Protein AF-A0A438HHY3-F1 (afdb_monomer)

Secondary structure (DSSP, 8-state):
--PPP----PPP-------------------------------S-------EEEEE-SS-EEEEE---EEETTEEEES----EEEEETTEEEE--S-HHHHHHHHHHHHHHHHH-

Radius of gyration: 28.95 Å; Cα contacts (8 Å, |Δi|>4): 110; chains: 1; bounding box: 66×29×70 Å

InterPro domains:
  IPR001353 Proteasome, subunit alpha/beta [PF00227] (47-110)
  IPR023333 Proteasome B-type subunit [PTHR32194] (32-115)
  IPR029055 Nucleophile aminohydrolases, N-terminal [G3DSA:3.60.20.10] (42-115)
  IPR029055 Nucleophile aminohydrolases, N-terminal [SSF56235] (40-114)

Foldseek 3Di:
DDDDDDDDDDDDDPDPDDDDDDDDDDDPPVPPPPPPPPPPPDDPFWFQDWDKDWDDDPPAIDIDTFQWGATDPGTPDRHHAQWADLDPRDIDGDGTGVVVSVVVSVVSNVVVVVD

Solvent-accessible surface area (backbone atoms only — not comparable to full-atom values): 7925 Å² total; per-residue (Å²): 137,84,87,79,88,79,82,90,77,88,81,78,84,85,74,83,85,80,90,78,84,82,87,90,80,95,70,88,72,78,75,76,79,73,76,74,74,79,71,80,85,80,65,98,74,57,62,25,44,72,60,62,52,75,48,80,56,98,90,50,73,52,73,51,57,58,29,55,34,34,50,88,96,41,76,77,42,72,82,43,80,40,66,42,82,70,52,99,90,40,71,47,70,61,58,39,36,63,69,59,52,53,52,49,51,54,51,51,46,57,51,59,74,77,105

Mean predicted aligned error: 15.1 Å

Nearest PDB structures (foldseek):
  7qve-assembly1_f  TM=9.690E-01  e=7.739E-08  Spinacia oleracea
  8fz6-assembly1_a  TM=9.752E-01  e=6.250E-05  Bos taurus
  3une-assembly1_Z  TM=9.740E-01  e=1.017E-04  Mus musculus
  8g6f-assembly1_a  TM=9.709E-01  e=1.759E-04  Plasmodium falciparum Dd2
  8rvo-assembly1_I  TM=8.085E-01  e=3.724E-02  Saccharomyces cerevisiae

Structure (mmCIF, N/CA/C/O backbone):
data_AF-A0A438HHY3-F1
#
_entry.id   AF-A0A438HHY3-F1
#
loop_
_atom_site.group_PDB
_atom_site.id
_atom_site.type_symbol
_atom_site.label_atom_id
_atom_site.label_alt_id
_atom_site.label_comp_id
_atom_site.label_asym_id
_atom_site.label_entity_id
_atom_site.label_seq_id
_atom_site.pdbx_PDB_ins_code
_atom_site.Cartn_x
_atom_site.Cartn_y
_atom_site.Cartn_z
_atom_site.occupancy
_atom_site.B_iso_or_equiv
_atom_site.auth_seq_id
_atom_site.auth_comp_id
_atom_site.auth_asym_id
_atom_site.auth_atom_id
_atom_site.pdbx_PDB_model_num
ATOM 1 N N . MET A 1 1 ? 45.846 12.643 8.416 1.00 38.16 1 MET A N 1
ATOM 2 C CA . MET A 1 1 ? 46.674 11.861 7.464 1.00 38.16 1 MET A CA 1
ATOM 3 C C . MET A 1 1 ? 45.766 11.403 6.325 1.00 38.16 1 MET A C 1
ATOM 5 O O . MET A 1 1 ? 44.858 10.633 6.571 1.00 38.16 1 MET A O 1
ATOM 9 N N . LYS A 1 2 ? 45.725 12.174 5.231 1.00 36.25 2 LYS A N 1
ATOM 10 C CA . LYS A 1 2 ? 46.270 11.858 3.890 1.00 36.25 2 LYS A CA 1
ATOM 11 C C . LYS A 1 2 ? 45.585 10.674 3.182 1.00 36.25 2 LYS A C 1
ATOM 13 O O . LYS A 1 2 ? 46.037 9.545 3.305 1.00 36.25 2 LYS A O 1
ATOM 18 N N . ALA A 1 3 ? 44.599 10.983 2.335 1.00 38.81 3 ALA A N 1
ATOM 19 C CA . ALA A 1 3 ? 44.321 10.201 1.131 1.00 38.81 3 ALA A CA 1
ATOM 20 C C . ALA A 1 3 ? 45.219 10.737 -0.001 1.00 38.81 3 ALA A C 1
ATOM 22 O O . ALA A 1 3 ? 45.198 11.931 -0.305 1.00 38.81 3 ALA A O 1
ATOM 23 N N . LYS A 1 4 ? 46.069 9.872 -0.565 1.00 40.53 4 LYS A N 1
ATOM 24 C CA . LYS A 1 4 ? 46.917 10.153 -1.733 1.00 40.53 4 LYS A CA 1
ATOM 25 C C . LYS A 1 4 ? 46.137 9.800 -3.003 1.00 40.53 4 LYS A C 1
ATOM 27 O O . LYS A 1 4 ? 45.702 8.664 -3.152 1.00 40.53 4 LYS A O 1
ATOM 32 N N . ALA A 1 5 ? 46.025 10.755 -3.922 1.00 47.12 5 ALA A N 1
ATOM 33 C CA . ALA A 1 5 ? 45.694 10.499 -5.319 1.00 47.12 5 ALA A CA 1
ATOM 34 C C . ALA A 1 5 ? 46.850 9.737 -5.996 1.00 47.12 5 ALA A C 1
ATOM 36 O O . ALA A 1 5 ? 48.016 10.057 -5.751 1.00 47.12 5 ALA A O 1
ATOM 37 N N . SER A 1 6 ? 46.542 8.752 -6.848 1.00 38.81 6 SER A N 1
ATOM 38 C CA . SER A 1 6 ? 47.543 8.019 -7.632 1.00 38.81 6 SER A CA 1
ATOM 39 C C . SER A 1 6 ? 47.156 7.928 -9.108 1.00 38.81 6 SER A C 1
ATOM 41 O O . SER A 1 6 ? 46.255 7.189 -9.485 1.00 38.81 6 SER A O 1
ATOM 43 N N . ALA A 1 7 ? 47.876 8.741 -9.880 1.00 43.78 7 ALA A N 1
ATOM 44 C CA . ALA A 1 7 ? 48.479 8.532 -11.197 1.00 43.78 7 ALA A CA 1
ATOM 45 C C . ALA A 1 7 ? 47.772 7.704 -12.293 1.00 43.78 7 ALA A C 1
ATOM 47 O O . ALA A 1 7 ? 47.456 6.526 -12.160 1.00 43.78 7 ALA A O 1
ATOM 48 N N . ALA A 1 8 ? 47.708 8.356 -13.457 1.00 44.31 8 ALA A N 1
ATOM 49 C CA . ALA A 1 8 ? 47.396 7.838 -14.777 1.00 44.31 8 ALA A CA 1
ATOM 50 C C . ALA A 1 8 ? 48.278 6.647 -15.203 1.00 44.31 8 ALA A C 1
ATOM 52 O O . ALA A 1 8 ? 49.505 6.735 -15.209 1.00 44.31 8 ALA A O 1
ATOM 53 N N . GLY A 1 9 ? 47.634 5.571 -15.662 1.00 34.53 9 GLY A N 1
ATOM 54 C CA . GLY A 1 9 ? 48.262 4.468 -16.390 1.00 34.53 9 GLY A CA 1
ATOM 55 C C . GLY A 1 9 ? 47.842 4.488 -17.860 1.00 34.53 9 GLY A C 1
ATOM 56 O O . GLY A 1 9 ? 46.676 4.260 -18.179 1.00 34.53 9 GLY A O 1
ATOM 57 N N . LYS A 1 10 ? 48.794 4.769 -18.758 1.00 38.12 10 LYS A N 1
ATOM 58 C CA . LYS A 1 10 ? 48.637 4.676 -20.218 1.00 38.12 10 LYS A CA 1
ATOM 59 C C . LYS A 1 10 ? 48.324 3.227 -20.609 1.00 38.12 10 LYS A C 1
ATOM 61 O O . LYS A 1 10 ? 49.146 2.347 -20.368 1.00 38.12 10 LYS A O 1
ATOM 66 N N . ARG A 1 11 ? 47.176 2.974 -21.247 1.00 35.00 11 ARG A N 1
ATOM 67 C CA . ARG A 1 11 ? 46.921 1.695 -21.925 1.00 35.00 11 ARG A CA 1
ATOM 68 C C . ARG A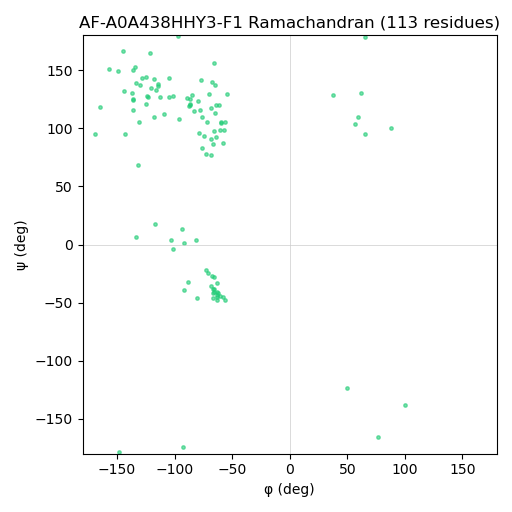 1 11 ? 47.463 1.763 -23.354 1.00 35.00 11 ARG A C 1
ATOM 70 O O . ARG A 1 11 ? 47.093 2.635 -24.133 1.00 35.00 11 ARG A O 1
ATOM 77 N N . VAL A 1 12 ? 48.398 0.860 -23.624 1.00 47.25 12 VAL A N 1
ATOM 78 C CA . VAL A 1 12 ? 49.134 0.647 -24.875 1.00 47.25 12 VAL A CA 1
ATOM 79 C C . VAL A 1 12 ? 48.172 0.201 -25.989 1.00 47.25 12 VAL A C 1
ATOM 81 O O . VAL A 1 12 ? 47.326 -0.653 -25.724 1.00 47.25 12 VAL A O 1
ATOM 84 N N . PRO A 1 13 ? 48.282 0.718 -27.227 1.00 40.00 13 PRO A N 1
ATOM 85 C CA . PRO A 1 13 ? 47.500 0.211 -28.347 1.00 40.00 13 PRO A CA 1
ATOM 86 C C . PRO A 1 13 ? 48.088 -1.120 -28.835 1.00 40.00 13 PRO A C 1
ATOM 88 O O . PRO A 1 13 ? 49.162 -1.159 -29.433 1.00 40.00 13 PRO A O 1
ATOM 91 N N . THR A 1 14 ? 47.382 -2.228 -28.610 1.00 38.16 14 THR A N 1
ATOM 92 C CA . THR A 1 14 ? 47.658 -3.502 -29.288 1.00 38.16 14 THR A CA 1
ATOM 93 C C . THR A 1 14 ? 47.115 -3.423 -30.712 1.00 38.16 14 THR A C 1
ATOM 95 O O . THR A 1 14 ? 45.989 -3.832 -30.993 1.00 38.16 14 THR A O 1
ATOM 98 N N . GLY A 1 15 ? 47.901 -2.826 -31.608 1.00 34.34 15 GLY A N 1
ATOM 99 C CA . GLY A 1 15 ? 47.648 -2.871 -33.042 1.00 34.34 15 GLY A CA 1
ATOM 100 C C . GLY A 1 15 ? 47.869 -4.287 -33.566 1.00 34.34 15 GLY A C 1
ATOM 101 O O . GLY A 1 15 ? 48.983 -4.805 -33.504 1.00 34.34 15 GLY A O 1
ATOM 102 N N . LEU A 1 16 ? 46.816 -4.909 -34.096 1.00 38.88 16 LEU A N 1
ATOM 103 C CA . LEU A 1 16 ? 46.937 -6.121 -34.896 1.00 38.88 16 LEU A CA 1
ATOM 104 C C . LEU A 1 16 ? 47.386 -5.702 -36.305 1.00 38.88 16 LEU A C 1
ATOM 106 O O . LEU A 1 16 ? 46.587 -5.274 -37.134 1.00 38.88 16 LEU A O 1
ATOM 110 N N . GLN A 1 17 ? 48.695 -5.765 -36.550 1.00 36.00 17 GLN A N 1
ATOM 111 C CA . GLN A 1 17 ? 49.284 -5.659 -37.884 1.00 36.00 17 GLN A CA 1
ATOM 112 C C . GLN A 1 17 ? 48.830 -6.856 -38.728 1.00 36.00 17 GLN A C 1
ATOM 114 O O . GLN A 1 17 ? 49.252 -7.981 -38.474 1.00 36.00 17 GLN A O 1
ATOM 119 N N . THR A 1 18 ? 48.026 -6.619 -39.763 1.00 35.41 18 THR A N 1
ATOM 120 C CA . THR A 1 18 ? 47.930 -7.534 -40.907 1.00 35.41 18 THR A CA 1
ATOM 121 C C . THR A 1 18 ? 48.378 -6.784 -42.156 1.00 35.41 18 THR A C 1
ATOM 123 O O . THR A 1 18 ? 47.754 -5.827 -42.606 1.00 35.41 18 THR A O 1
ATOM 126 N N . LYS A 1 19 ? 49.547 -7.180 -42.664 1.00 39.72 19 LYS A N 1
ATOM 127 C CA . LYS A 1 19 ? 50.097 -6.742 -43.947 1.00 39.72 19 LYS A CA 1
ATOM 128 C C . LYS A 1 19 ? 49.507 -7.621 -45.050 1.00 39.72 19 LYS A C 1
ATOM 130 O O . LYS A 1 19 ? 49.628 -8.836 -44.956 1.00 39.72 19 LYS A O 1
ATOM 135 N N . SER A 1 20 ? 48.952 -7.018 -46.097 1.00 35.12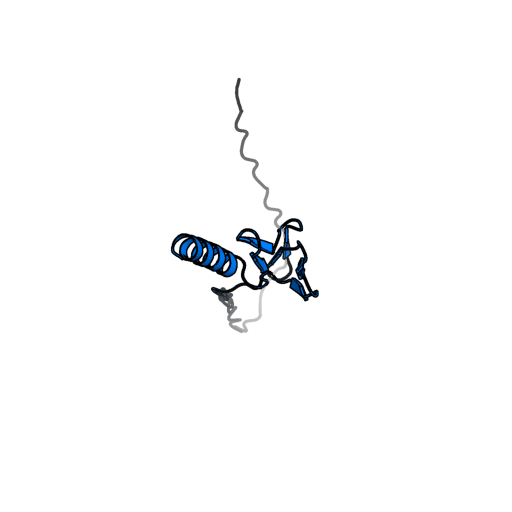 20 SER A N 1
ATOM 136 C CA . SER A 1 20 ? 48.924 -7.562 -47.468 1.00 35.12 20 SER A CA 1
ATOM 137 C C . SER A 1 20 ? 48.441 -6.442 -48.398 1.00 35.12 20 SER A C 1
ATOM 139 O O . SER A 1 20 ? 47.310 -5.987 -48.286 1.00 35.12 20 SER A O 1
ATOM 141 N N . SER A 1 21 ? 49.364 -5.710 -49.020 1.00 37.78 21 SER A N 1
ATOM 142 C CA . SER A 1 21 ? 49.763 -5.864 -50.429 1.00 37.78 21 SER A CA 1
ATOM 143 C C . SER A 1 21 ? 48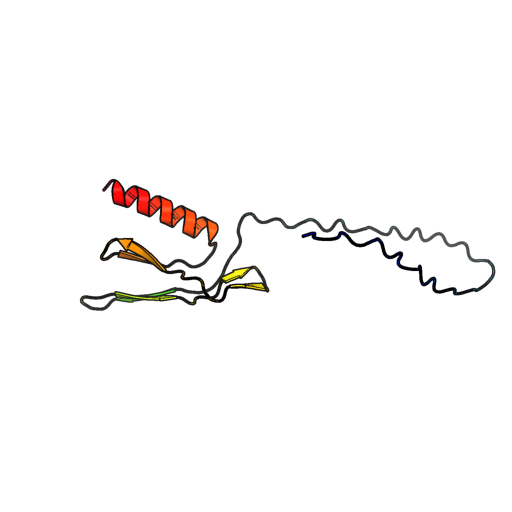.639 -5.677 -51.459 1.00 37.78 21 SER A C 1
ATOM 145 O O . SER A 1 21 ? 47.780 -6.527 -51.641 1.00 37.78 21 SER A O 1
ATOM 147 N N . SER A 1 22 ? 48.769 -4.552 -52.172 1.00 37.19 22 SER A N 1
ATOM 148 C CA . SER A 1 22 ? 48.545 -4.357 -53.613 1.00 37.19 22 SER A CA 1
ATOM 149 C C . SER A 1 22 ? 47.185 -4.710 -54.235 1.00 37.19 22 SER A C 1
ATOM 151 O O . SER A 1 22 ? 46.934 -5.845 -54.609 1.00 37.19 22 SER A O 1
ATOM 153 N N . ALA A 1 23 ? 46.435 -3.635 -54.497 1.00 40.84 23 ALA A N 1
ATOM 154 C CA . ALA A 1 23 ? 45.847 -3.250 -55.786 1.00 40.84 23 ALA A CA 1
ATOM 155 C C . ALA A 1 23 ? 44.818 -4.161 -56.500 1.00 40.84 23 ALA A C 1
ATOM 157 O O . ALA A 1 23 ? 45.087 -5.294 -56.876 1.00 40.84 2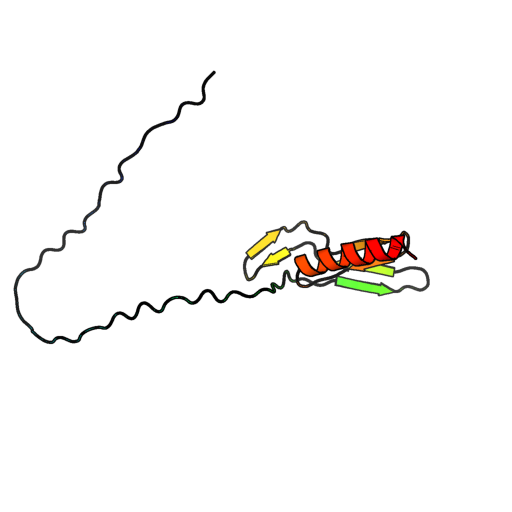3 ALA A O 1
ATOM 158 N N . LEU A 1 24 ? 43.726 -3.477 -56.879 1.00 40.56 24 LEU A N 1
ATOM 159 C CA . LEU A 1 24 ? 42.713 -3.770 -57.904 1.00 40.56 24 LEU A CA 1
ATOM 160 C C . LEU A 1 24 ? 41.515 -4.629 -57.470 1.00 40.56 24 LEU A C 1
ATOM 162 O O . LEU A 1 24 ? 41.569 -5.848 -57.472 1.00 40.56 24 LEU A O 1
ATOM 166 N N . ILE A 1 25 ? 40.389 -3.959 -57.198 1.00 36.97 25 ILE A N 1
ATOM 167 C CA . ILE A 1 25 ? 39.183 -3.973 -58.047 1.00 36.97 25 ILE A CA 1
ATOM 168 C C . ILE A 1 25 ? 38.298 -2.801 -57.598 1.00 36.97 25 ILE A C 1
ATOM 170 O O . ILE A 1 25 ? 37.867 -2.709 -56.451 1.00 36.97 25 ILE A O 1
ATOM 174 N N . SER A 1 26 ? 38.066 -1.874 -58.527 1.00 43.75 26 SER A N 1
ATOM 175 C CA . SER A 1 26 ? 37.033 -0.852 -58.418 1.00 43.75 26 SER A CA 1
ATOM 176 C C . SER A 1 26 ? 35.674 -1.528 -58.590 1.00 43.75 26 SER A C 1
ATOM 178 O O . SER A 1 26 ? 35.300 -1.906 -59.697 1.00 43.75 26 SER A O 1
ATOM 180 N N . LEU A 1 27 ? 34.942 -1.688 -57.493 1.00 37.97 27 LEU A N 1
ATOM 181 C CA . LEU A 1 27 ? 33.489 -1.762 -57.514 1.00 37.97 27 LEU A CA 1
ATOM 182 C C . LEU A 1 27 ? 33.010 -1.032 -56.264 1.00 37.97 27 LEU A C 1
ATOM 184 O O . LEU A 1 27 ? 33.011 -1.578 -55.162 1.00 37.97 27 LEU A O 1
ATOM 188 N N . ALA A 1 28 ? 32.680 0.247 -56.428 1.00 47.22 28 ALA A N 1
ATOM 189 C CA . ALA A 1 28 ? 32.078 1.057 -55.384 1.00 47.22 28 ALA A CA 1
ATOM 190 C C . ALA A 1 28 ? 30.657 0.545 -55.105 1.00 47.22 28 ALA A C 1
ATOM 192 O O . ALA A 1 28 ? 29.668 1.136 -55.525 1.00 47.22 28 ALA A O 1
ATOM 193 N N . VAL A 1 29 ? 30.542 -0.563 -54.373 1.00 42.38 29 VAL A N 1
ATOM 194 C CA . VAL A 1 29 ? 29.368 -0.772 -53.536 1.00 42.38 29 VAL A CA 1
ATOM 195 C 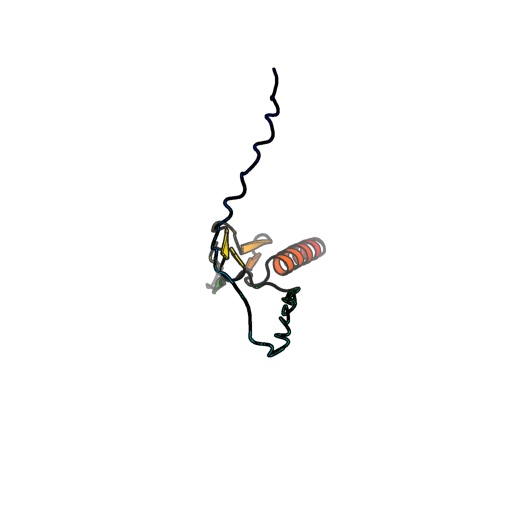C . VAL A 1 29 ? 29.581 0.171 -52.366 1.00 42.38 29 VAL A C 1
ATOM 197 O O . VAL A 1 29 ? 30.309 -0.139 -51.425 1.00 42.38 29 VAL A O 1
ATOM 200 N N . SER A 1 30 ? 29.021 1.376 -52.470 1.00 48.81 30 SER A N 1
ATOM 201 C CA . SER A 1 30 ? 28.839 2.261 -51.327 1.00 48.81 30 SER A CA 1
ATOM 202 C C . SER A 1 30 ? 27.995 1.502 -50.312 1.00 48.81 30 SER A C 1
ATOM 204 O O . SER A 1 30 ? 26.769 1.557 -50.335 1.00 48.81 30 SER A O 1
ATOM 206 N N . PHE A 1 31 ? 28.658 0.732 -49.451 1.00 43.22 31 PHE A N 1
ATOM 207 C CA . PHE A 1 31 ? 28.030 0.108 -48.308 1.00 43.22 31 PHE A CA 1
ATOM 208 C C . PHE A 1 31 ? 27.676 1.261 -47.377 1.00 43.22 31 PHE A C 1
ATOM 210 O O . PHE A 1 31 ? 28.498 1.751 -46.603 1.00 43.22 31 PHE A O 1
ATOM 217 N N . HIS A 1 32 ? 26.466 1.786 -47.558 1.00 49.75 32 HIS A N 1
ATOM 218 C CA . HIS A 1 32 ? 25.870 2.744 -46.657 1.00 49.75 32 HIS A CA 1
ATOM 219 C C . HIS A 1 32 ? 25.702 2.011 -45.330 1.00 49.75 32 HIS A C 1
ATOM 221 O O . HIS A 1 32 ? 24.734 1.286 -45.116 1.00 49.75 32 HIS A O 1
ATOM 227 N N . PHE A 1 33 ? 26.707 2.127 -44.464 1.00 51.38 33 PHE A N 1
ATOM 228 C CA . PHE A 1 33 ? 26.598 1.701 -43.084 1.00 51.38 33 PHE A CA 1
ATOM 229 C C . PHE A 1 33 ? 25.586 2.631 -42.417 1.00 51.38 33 PHE A C 1
ATOM 231 O O . PHE A 1 33 ? 25.932 3.678 -41.868 1.00 51.38 33 PHE A O 1
ATOM 238 N N . THR A 1 34 ? 24.306 2.279 -42.518 1.00 55.28 34 THR A N 1
ATOM 239 C CA . THR A 1 34 ? 23.265 2.874 -41.694 1.00 55.28 34 THR A CA 1
ATOM 240 C C . THR A 1 34 ? 23.545 2.442 -40.265 1.00 55.28 34 THR A C 1
ATOM 242 O O . THR A 1 34 ? 23.170 1.345 -39.852 1.00 55.28 34 THR A O 1
ATOM 245 N N . MET A 1 35 ? 24.203 3.302 -39.492 1.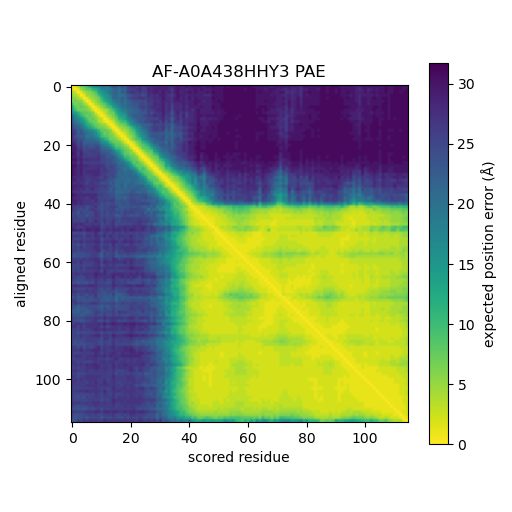00 51.12 35 MET A N 1
ATOM 246 C CA . MET A 1 35 ? 24.044 3.284 -38.043 1.00 51.12 35 MET A CA 1
ATOM 247 C C . MET A 1 35 ? 22.555 3.475 -37.773 1.00 51.12 35 MET A C 1
ATOM 249 O O . MET A 1 35 ? 22.040 4.591 -37.838 1.00 51.12 35 MET A O 1
ATOM 253 N N . THR A 1 36 ? 21.836 2.382 -37.519 1.00 57.34 36 THR A N 1
ATOM 254 C CA . THR A 1 36 ? 20.491 2.460 -36.963 1.00 57.34 36 THR A CA 1
ATOM 255 C C . THR A 1 36 ? 20.635 3.180 -35.636 1.00 57.34 36 THR A C 1
ATOM 257 O O . THR A 1 36 ? 21.163 2.618 -34.675 1.00 57.34 36 THR A O 1
ATOM 260 N N . LYS A 1 37 ? 20.233 4.453 -35.596 1.00 60.19 37 LYS A N 1
ATOM 261 C CA . LYS A 1 37 ? 20.138 5.217 -34.359 1.00 60.19 37 LYS A CA 1
ATOM 262 C C . LYS A 1 37 ? 19.213 4.411 -33.459 1.00 60.19 37 LYS A C 1
ATOM 264 O O . LYS A 1 37 ? 18.018 4.339 -33.734 1.00 60.19 37 LYS A O 1
ATOM 269 N N . GLN A 1 38 ? 19.781 3.743 -32.460 1.00 64.38 38 GLN A N 1
ATOM 270 C CA . GLN A 1 38 ? 19.024 2.969 -31.492 1.00 64.38 38 GLN A CA 1
ATOM 271 C C . GLN A 1 38 ? 18.108 3.981 -30.804 1.00 64.38 38 GLN A C 1
ATOM 273 O O . GLN A 1 38 ? 18.562 4.803 -30.007 1.00 64.38 38 GLN A O 1
ATOM 278 N N . GLN A 1 39 ? 16.848 4.051 -31.237 1.00 64.44 39 GLN A N 1
ATOM 279 C CA . GLN A 1 39 ? 15.898 4.948 -30.612 1.00 64.44 39 GLN A CA 1
ATOM 280 C C . GLN A 1 39 ? 15.739 4.443 -29.186 1.00 64.44 39 GLN A C 1
ATOM 282 O O . GLN A 1 39 ? 15.387 3.284 -28.972 1.00 64.44 39 GLN A O 1
ATOM 287 N N . ALA A 1 40 ? 16.063 5.294 -28.215 1.00 65.94 40 ALA A N 1
ATOM 288 C CA . ALA A 1 40 ? 15.722 5.021 -26.836 1.00 65.94 40 ALA A CA 1
ATOM 289 C C . ALA A 1 40 ? 14.196 4.893 -26.786 1.00 65.94 40 ALA A C 1
ATOM 291 O O . ALA A 1 40 ? 13.487 5.888 -26.933 1.00 65.94 40 ALA A O 1
ATOM 292 N N . ASN A 1 41 ? 13.701 3.663 -26.657 1.00 74.81 41 ASN A N 1
ATOM 293 C CA . ASN A 1 41 ? 12.295 3.384 -26.414 1.00 74.81 41 ASN A CA 1
ATOM 294 C C . ASN A 1 41 ? 12.001 3.776 -24.964 1.00 74.81 41 ASN A C 1
ATOM 296 O O . ASN A 1 41 ? 12.047 2.946 -24.058 1.00 74.81 41 ASN A O 1
ATOM 300 N N . TRP A 1 42 ? 11.845 5.076 -24.728 1.00 84.81 42 TRP A N 1
ATOM 301 C CA . TRP A 1 42 ? 11.554 5.601 -23.407 1.00 84.81 42 TRP A CA 1
ATOM 302 C C . TRP A 1 42 ? 10.059 5.421 -23.132 1.00 84.81 42 TRP A C 1
ATOM 304 O O . TRP A 1 42 ? 9.210 5.879 -23.891 1.00 84.81 42 TRP A O 1
ATOM 314 N N . SER A 1 43 ? 9.740 4.737 -22.038 1.00 88.19 43 SER A N 1
ATOM 315 C CA . SER A 1 43 ? 8.382 4.623 -21.508 1.00 88.19 43 SER A CA 1
ATOM 316 C C . SER A 1 43 ? 8.327 5.328 -20.158 1.00 88.19 43 SER A C 1
ATOM 318 O O . SER A 1 43 ? 9.243 5.187 -19.348 1.00 88.19 43 SER A O 1
ATOM 320 N N . LEU A 1 44 ? 7.253 6.080 -19.907 1.00 91.00 44 LEU A N 1
ATOM 321 C CA . LEU A 1 44 ? 7.003 6.702 -18.600 1.00 91.00 44 LEU A CA 1
ATOM 322 C C . LEU A 1 44 ? 6.615 5.673 -17.534 1.00 91.00 44 LEU A C 1
ATOM 324 O O . LEU A 1 44 ? 6.809 5.915 -16.345 1.00 91.00 44 LEU A O 1
ATOM 328 N N . TYR A 1 45 ? 6.071 4.534 -17.964 1.00 92.81 45 TYR A N 1
ATOM 329 C CA . TYR A 1 45 ? 5.604 3.474 -17.086 1.00 92.81 45 TYR A CA 1
ATOM 330 C C . TYR A 1 45 ? 6.571 2.304 -17.076 1.00 92.81 45 TYR A C 1
ATOM 332 O O . TYR A 1 45 ? 7.114 1.911 -18.112 1.00 92.81 45 TYR A O 1
ATOM 340 N N . ASN A 1 46 ? 6.709 1.716 -15.893 1.00 93.19 46 ASN A N 1
ATOM 341 C CA . ASN A 1 46 ? 7.461 0.498 -15.666 1.00 93.19 46 ASN A CA 1
ATOM 342 C C . ASN A 1 46 ? 6.637 -0.454 -14.795 1.00 93.19 46 ASN A C 1
ATOM 344 O O . ASN A 1 46 ? 6.016 -0.031 -13.825 1.00 93.19 46 ASN A O 1
ATOM 348 N N . ASN A 1 47 ? 6.639 -1.746 -15.108 1.00 93.75 47 ASN A N 1
ATOM 349 C CA . ASN A 1 47 ? 5.981 -2.737 -14.268 1.00 93.75 47 ASN A CA 1
ATOM 350 C C . ASN A 1 47 ? 7.011 -3.378 -13.338 1.00 93.75 47 ASN A C 1
ATOM 352 O O . ASN A 1 47 ? 7.813 -4.203 -13.772 1.00 93.75 47 ASN A O 1
ATOM 356 N N . ASN A 1 48 ? 6.955 -3.045 -12.046 1.00 95.56 48 ASN A N 1
ATOM 357 C CA . ASN A 1 48 ? 7.861 -3.636 -11.065 1.00 95.56 48 ASN A CA 1
ATOM 358 C C . ASN A 1 48 ? 7.443 -5.028 -10.573 1.00 95.56 48 ASN A C 1
ATOM 360 O O . ASN A 1 48 ? 8.101 -5.611 -9.706 1.00 95.56 48 ASN A O 1
ATOM 364 N N . GLY A 1 49 ? 6.368 -5.552 -11.159 1.00 91.25 49 GLY A N 1
ATOM 365 C CA . GLY A 1 49 ? 5.954 -6.935 -11.082 1.00 91.25 49 GLY A CA 1
ATOM 366 C C . GLY A 1 49 ? 5.283 -7.337 -9.776 1.00 91.25 49 GLY A C 1
ATOM 367 O O . GLY A 1 49 ? 4.875 -6.523 -8.941 1.00 91.25 49 GLY A O 1
ATOM 368 N N . GLU A 1 50 ? 5.219 -8.660 -9.652 1.00 92.81 50 GLU A N 1
ATOM 369 C CA . GLU A 1 50 ? 4.676 -9.442 -8.544 1.00 92.81 50 GLU A CA 1
ATOM 370 C C . GLU A 1 50 ? 3.177 -9.305 -8.328 1.00 92.81 50 GLU A C 1
ATOM 372 O O . GLU A 1 50 ? 2.459 -8.622 -9.055 1.00 92.81 50 GLU A O 1
ATOM 377 N N . SER A 1 51 ? 2.695 -10.037 -7.334 1.00 94.75 51 SER A N 1
ATOM 378 C CA . SER A 1 51 ? 1.282 -10.189 -7.060 1.00 94.75 51 SER A CA 1
ATOM 379 C C . SER A 1 51 ? 1.028 -10.061 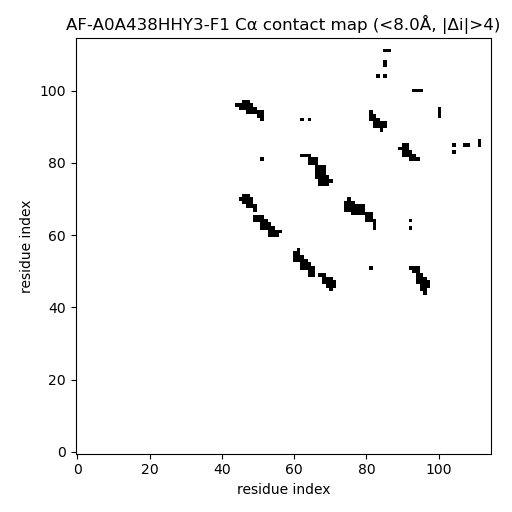-5.569 1.00 94.75 51 SER A C 1
ATOM 381 O O . SER A 1 51 ? 1.880 -10.380 -4.734 1.00 94.75 51 SER A O 1
ATOM 383 N N . CYS A 1 52 ? -0.168 -9.579 -5.269 1.00 95.88 52 CYS A N 1
ATOM 384 C CA . CYS A 1 52 ? -0.713 -9.494 -3.930 1.00 95.88 52 CYS A CA 1
ATOM 385 C C . CYS A 1 52 ? -1.971 -10.363 -3.897 1.00 95.88 52 CYS A C 1
ATOM 387 O O . CYS A 1 52 ? -2.721 -10.391 -4.874 1.00 95.88 52 CYS A O 1
ATOM 389 N N . VAL A 1 53 ? -2.206 -11.056 -2.789 1.00 97.00 53 VAL A N 1
ATOM 390 C CA . VAL A 1 53 ? -3.415 -11.849 -2.558 1.00 97.00 53 VAL A CA 1
ATOM 391 C C . VAL A 1 53 ? -4.023 -11.456 -1.219 1.00 97.00 53 VAL A C 1
ATOM 393 O O . VAL A 1 53 ? -3.305 -11.152 -0.266 1.00 97.00 53 VAL A O 1
ATOM 396 N N . ALA A 1 54 ? -5.351 -11.436 -1.167 1.00 97.31 54 ALA A N 1
ATOM 397 C CA . ALA A 1 54 ? -6.128 -11.124 0.020 1.00 97.31 54 ALA A CA 1
ATOM 398 C C . ALA A 1 54 ? -7.194 -12.202 0.226 1.00 97.31 54 ALA A C 1
ATOM 400 O O . ALA A 1 54 ? -7.851 -12.606 -0.734 1.00 97.31 54 ALA A O 1
ATOM 401 N N . ILE A 1 55 ? -7.379 -12.645 1.466 1.00 97.81 55 ILE A N 1
ATOM 402 C CA . ILE A 1 55 ? -8.430 -13.582 1.865 1.00 97.81 55 ILE A CA 1
ATOM 403 C C . ILE A 1 55 ? -9.224 -12.937 2.995 1.00 97.81 55 ILE A C 1
ATOM 405 O O . ILE A 1 55 ? -8.667 -12.616 4.047 1.00 97.81 55 ILE A O 1
ATOM 409 N N . ALA A 1 56 ? -10.525 -12.761 2.776 1.00 97.94 56 ALA A N 1
ATOM 410 C CA . ALA A 1 56 ? -11.449 -12.296 3.798 1.00 97.94 56 ALA A CA 1
ATOM 411 C C . ALA A 1 56 ? -11.972 -13.488 4.616 1.00 97.94 56 ALA A C 1
ATOM 413 O O . ALA A 1 56 ? -12.499 -14.450 4.057 1.00 97.94 56 ALA A O 1
ATOM 414 N N . GLY A 1 57 ? -11.810 -13.412 5.934 1.00 97.88 57 GLY A N 1
ATOM 415 C CA . GLY A 1 57 ? -12.502 -14.244 6.913 1.00 97.88 57 GLY A CA 1
ATOM 416 C C . GLY A 1 57 ? -13.782 -13.567 7.411 1.00 97.88 57 GLY A C 1
ATOM 417 O O . GLY A 1 57 ? -14.168 -12.505 6.923 1.00 97.88 57 GLY A O 1
ATOM 418 N N . ALA A 1 58 ? -14.440 -14.174 8.400 1.00 97.81 58 ALA A N 1
ATOM 419 C CA . ALA A 1 58 ? -15.662 -13.618 8.990 1.00 97.81 58 ALA A CA 1
ATOM 420 C C . ALA A 1 58 ? -15.403 -12.305 9.755 1.00 97.81 58 ALA A C 1
ATOM 422 O O . ALA A 1 58 ? -16.207 -11.378 9.703 1.00 97.81 58 ALA A O 1
ATOM 423 N N . ASP A 1 59 ? -14.269 -12.230 10.446 1.00 97.06 59 ASP A N 1
ATOM 424 C CA . ASP A 1 59 ? -13.886 -11.153 11.363 1.00 97.06 59 ASP A CA 1
ATOM 425 C C . ASP A 1 59 ? -12.441 -10.663 11.145 1.00 97.06 59 ASP A C 1
ATOM 427 O O . ASP A 1 59 ? -11.941 -9.815 11.885 1.00 97.06 59 ASP A O 1
ATOM 431 N N . TYR A 1 60 ? -11.766 -11.158 10.103 1.00 96.44 60 TYR A N 1
ATOM 432 C CA . TYR A 1 60 ? -10.392 -10.793 9.763 1.00 96.44 60 TYR A CA 1
ATOM 433 C C . TYR A 1 60 ? -10.160 -10.754 8.249 1.00 96.44 60 TYR A C 1
ATOM 435 O O . TYR A 1 60 ? -10.952 -11.257 7.458 1.00 96.44 60 TYR A O 1
ATOM 443 N N . CYS A 1 61 ? -9.037 -10.175 7.834 1.00 96.75 61 CYS A N 1
ATOM 444 C CA . CYS A 1 61 ? -8.552 -10.241 6.460 1.00 96.75 61 CYS A CA 1
ATOM 445 C C . CYS A 1 61 ? -7.046 -10.508 6.483 1.00 96.75 61 CYS A C 1
ATOM 447 O O . CYS A 1 61 ? -6.310 -9.828 7.200 1.00 96.75 61 CYS A O 1
ATOM 449 N N . VAL A 1 62 ? -6.591 -11.500 5.718 1.00 97.06 62 VAL A N 1
ATOM 450 C CA . VAL A 1 62 ? -5.166 -11.808 5.545 1.00 97.06 62 VAL A CA 1
ATOM 451 C C . VAL A 1 62 ? -4.735 -11.330 4.172 1.00 97.06 62 VAL A C 1
ATOM 453 O O . VAL A 1 62 ? -5.328 -11.712 3.168 1.00 97.06 62 VAL A O 1
ATOM 456 N N . ILE A 1 63 ? -3.679 -10.524 4.127 1.00 97.44 63 ILE A N 1
ATOM 457 C CA . ILE A 1 63 ? -3.058 -10.049 2.893 1.00 97.44 63 ILE A CA 1
ATOM 458 C C . ILE A 1 63 ? -1.605 -10.496 2.864 1.00 97.44 63 ILE A C 1
ATOM 460 O O . ILE A 1 63 ? -0.882 -10.347 3.849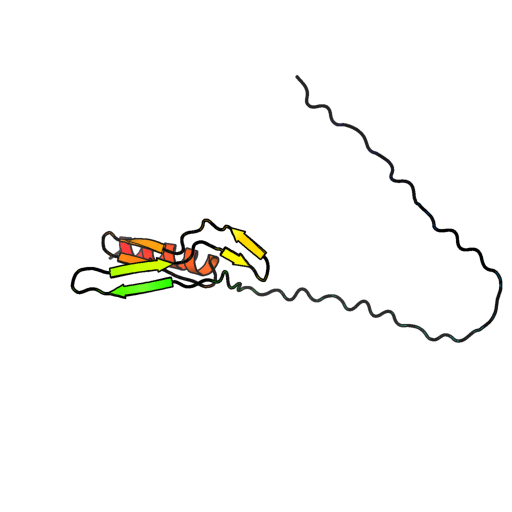 1.00 97.44 63 ILE A O 1
ATOM 464 N N . THR A 1 64 ? -1.167 -11.006 1.716 1.00 96.69 64 THR A N 1
ATOM 465 C CA . THR A 1 64 ? 0.236 -11.336 1.465 1.00 96.69 64 THR A CA 1
ATOM 466 C C . THR A 1 64 ? 0.667 -10.828 0.094 1.00 96.69 64 THR A C 1
ATOM 468 O O . THR A 1 64 ? -0.133 -10.653 -0.828 1.00 96.69 64 THR A O 1
ATOM 471 N N . SER A 1 65 ? 1.958 -10.546 -0.038 1.00 96.75 65 SER A N 1
ATOM 472 C CA . SER A 1 65 ? 2.572 -10.120 -1.292 1.00 96.75 65 SER A CA 1
ATOM 473 C C . SER A 1 65 ? 4.008 -10.607 -1.342 1.00 96.75 65 SER A C 1
ATOM 475 O O . SER A 1 65 ? 4.667 -10.655 -0.302 1.00 96.75 65 SER A O 1
ATOM 477 N N . GLY A 1 66 ? 4.521 -10.888 -2.536 1.00 94.88 66 GLY A N 1
ATOM 478 C CA . GLY A 1 66 ? 5.955 -11.118 -2.692 1.00 94.88 66 GLY A CA 1
ATOM 479 C C . GLY A 1 66 ? 6.777 -9.850 -2.411 1.00 94.88 66 GLY A C 1
ATOM 480 O O . GLY A 1 66 ? 6.277 -8.722 -2.519 1.00 94.88 66 GLY A O 1
ATOM 481 N N . THR A 1 67 ? 8.044 -10.030 -2.037 1.00 96.38 67 THR A N 1
ATOM 482 C CA . THR A 1 67 ? 8.957 -8.942 -1.642 1.00 96.38 67 THR A CA 1
ATOM 483 C C . THR A 1 67 ? 9.948 -8.545 -2.732 1.00 96.38 67 THR A C 1
ATOM 485 O O . THR A 1 67 ? 10.708 -7.591 -2.562 1.00 96.38 67 THR A O 1
ATOM 488 N N . ARG A 1 68 ? 9.960 -9.248 -3.870 1.00 96.31 68 ARG A N 1
ATOM 489 C CA . ARG A 1 68 ? 10.871 -8.927 -4.970 1.00 96.31 68 ARG A CA 1
ATOM 490 C C . ARG A 1 68 ? 10.359 -7.706 -5.721 1.00 96.31 68 ARG A C 1
ATOM 492 O O . ARG A 1 68 ? 9.165 -7.552 -5.942 1.00 96.31 68 ARG A O 1
ATOM 499 N N . MET A 1 69 ? 11.261 -6.838 -6.141 1.00 96.31 69 MET A N 1
ATOM 500 C CA . MET A 1 69 ? 10.992 -5.755 -7.073 1.00 96.31 69 MET A CA 1
ATOM 501 C C . MET A 1 69 ? 11.940 -5.919 -8.249 1.00 96.31 69 MET A C 1
ATOM 503 O O . MET A 1 69 ? 13.152 -6.025 -8.059 1.00 96.31 69 MET A O 1
ATOM 507 N N . SER A 1 70 ? 11.397 -5.941 -9.457 1.00 95.69 70 SER A N 1
ATOM 508 C CA . SER A 1 70 ? 12.181 -6.045 -10.685 1.00 95.69 70 SER A CA 1
ATOM 509 C C . SER A 1 70 ? 11.923 -4.858 -11.601 1.00 95.69 70 SER A C 1
ATOM 511 O O . SER A 1 70 ? 10.969 -4.109 -11.419 1.00 95.69 70 SER A O 1
ATOM 513 N N . THR A 1 71 ? 12.789 -4.683 -12.584 1.00 94.56 71 THR A N 1
ATOM 514 C CA . THR A 1 71 ? 12.544 -3.867 -13.773 1.00 94.56 71 THR A CA 1
ATOM 515 C C . THR A 1 71 ? 13.063 -4.675 -14.941 1.00 94.56 71 THR A C 1
ATOM 517 O O . THR A 1 71 ? 14.219 -5.104 -14.912 1.00 94.56 71 THR A O 1
ATOM 520 N N . ASP A 1 72 ? 12.211 -4.909 -15.934 1.00 90.06 72 ASP A N 1
ATOM 521 C CA . ASP A 1 72 ? 12.513 -5.793 -17.058 1.00 90.06 72 ASP A CA 1
ATOM 522 C C . ASP A 1 72 ? 13.057 -7.150 -16.560 1.00 90.06 72 ASP A C 1
ATOM 524 O O . ASP A 1 72 ? 12.429 -7.817 -15.736 1.00 90.06 72 ASP A O 1
ATOM 528 N N . TYR A 1 73 ? 14.251 -7.538 -17.007 1.00 91.25 73 TYR A N 1
ATOM 529 C CA . TYR A 1 73 ? 14.926 -8.781 -16.625 1.00 91.25 73 TYR A CA 1
ATOM 530 C C . TYR A 1 73 ? 15.893 -8.630 -15.440 1.00 91.25 73 TYR A C 1
ATOM 532 O O . TYR A 1 73 ? 16.696 -9.526 -15.188 1.00 91.25 73 TYR A O 1
ATOM 540 N N . ASN A 1 74 ? 15.845 -7.509 -14.712 1.00 95.00 74 ASN A N 1
ATOM 541 C CA . ASN A 1 74 ? 16.741 -7.234 -13.590 1.00 95.00 74 ASN A CA 1
ATOM 542 C C . ASN A 1 74 ? 15.996 -7.175 -12.248 1.00 95.00 74 ASN A C 1
ATOM 544 O O . ASN A 1 74 ? 14.949 -6.536 -12.129 1.00 95.00 74 ASN A O 1
ATOM 548 N N . ILE A 1 75 ? 16.567 -7.795 -11.211 1.00 96.69 75 ILE A N 1
ATOM 549 C CA . ILE A 1 75 ? 16.056 -7.713 -9.838 1.00 96.69 75 ILE A CA 1
ATOM 550 C C . ILE A 1 75 ? 16.675 -6.489 -9.167 1.00 96.69 75 ILE A C 1
ATOM 552 O O . ILE A 1 75 ? 17.889 -6.402 -9.014 1.00 96.69 75 ILE A O 1
ATOM 556 N N . LEU A 1 76 ? 15.830 -5.549 -8.745 1.00 95.88 76 LEU A N 1
ATOM 557 C CA . LEU A 1 76 ? 16.259 -4.356 -8.019 1.00 95.88 76 LEU A CA 1
ATOM 558 C C . LEU A 1 76 ? 16.489 -4.659 -6.537 1.00 95.88 76 LEU A C 1
ATOM 560 O O . LEU A 1 76 ? 17.483 -4.236 -5.958 1.00 95.88 76 LEU A O 1
ATOM 564 N N . THR A 1 77 ? 15.551 -5.377 -5.919 1.00 96.56 77 THR A N 1
ATOM 565 C CA . THR A 1 77 ? 15.617 -5.783 -4.510 1.00 96.56 77 THR A CA 1
ATOM 566 C C . THR A 1 77 ? 14.746 -7.015 -4.273 1.00 96.56 77 THR A C 1
ATOM 568 O O . THR A 1 77 ? 13.749 -7.214 -4.965 1.00 96.56 77 THR A O 1
ATOM 571 N N . CYS A 1 78 ? 15.118 -7.839 -3.295 1.00 96.38 78 CYS A N 1
ATOM 572 C CA . CYS A 1 78 ? 14.308 -8.955 -2.792 1.00 96.38 78 CYS A CA 1
ATOM 573 C C . CYS A 1 78 ? 13.625 -8.636 -1.453 1.00 96.38 78 CYS A C 1
ATOM 575 O O . CYS A 1 78 ? 12.973 -9.505 -0.878 1.00 96.38 78 CYS A O 1
ATOM 577 N N . ASP A 1 79 ? 13.782 -7.407 -0.965 1.00 96.44 79 ASP A N 1
ATOM 578 C CA . ASP A 1 79 ? 13.296 -6.957 0.334 1.00 96.44 79 ASP A CA 1
ATOM 579 C C . ASP A 1 79 ? 12.546 -5.627 0.187 1.00 96.44 79 ASP A C 1
ATOM 581 O O . ASP A 1 79 ? 13.020 -4.549 0.548 1.00 96.44 79 ASP A O 1
ATOM 585 N N . TYR A 1 80 ? 11.385 -5.687 -0.463 1.00 95.38 80 TYR A N 1
ATOM 586 C CA . TYR A 1 80 ? 10.473 -4.557 -0.575 1.00 95.38 80 TYR A CA 1
ATOM 587 C C . TYR A 1 80 ? 9.027 -4.987 -0.336 1.00 95.38 80 TYR A C 1
ATOM 589 O O . TYR A 1 80 ? 8.442 -5.732 -1.123 1.00 95.38 80 TYR A O 1
ATOM 597 N N . SER A 1 81 ? 8.419 -4.467 0.730 1.00 95.12 81 SER A N 1
ATOM 598 C CA . SER A 1 81 ? 7.003 -4.698 1.017 1.00 95.12 81 SER A CA 1
ATOM 599 C C . SER A 1 81 ? 6.105 -3.963 0.020 1.00 95.12 81 SER A C 1
ATOM 601 O O . SER A 1 81 ? 6.220 -2.751 -0.163 1.00 95.12 81 SER A O 1
ATOM 603 N N . LYS A 1 82 ? 5.147 -4.685 -0.569 1.00 96.12 82 LYS A N 1
ATOM 604 C CA . LYS A 1 82 ? 4.059 -4.106 -1.380 1.00 96.12 82 LYS A CA 1
ATOM 605 C C . LYS A 1 82 ? 2.808 -3.788 -0.561 1.00 96.12 82 LYS A C 1
ATOM 607 O O . LYS A 1 82 ? 1.810 -3.331 -1.117 1.00 96.12 82 LYS A O 1
ATOM 612 N N . ILE A 1 83 ? 2.868 -4.039 0.744 1.00 96.81 83 ILE A N 1
ATOM 613 C CA . ILE A 1 83 ? 1.793 -3.806 1.702 1.00 96.81 83 ILE A CA 1
ATOM 614 C C . ILE A 1 83 ? 2.095 -2.513 2.457 1.00 96.81 83 ILE A C 1
ATOM 616 O O . ILE A 1 83 ? 3.181 -2.343 3.017 1.00 96.81 83 ILE A O 1
ATOM 620 N N . TYR A 1 84 ? 1.114 -1.617 2.484 1.00 96.81 84 TYR A N 1
ATOM 621 C CA . TYR A 1 84 ? 1.157 -0.327 3.157 1.00 96.81 84 TYR A CA 1
ATOM 622 C C . TYR A 1 84 ? -0.009 -0.209 4.142 1.00 96.81 84 TYR A C 1
ATOM 624 O O . TYR A 1 84 ? -1.165 -0.415 3.772 1.00 96.81 84 TYR A O 1
ATOM 632 N N . LYS A 1 85 ? 0.280 0.126 5.403 1.00 95.75 85 LYS A N 1
ATOM 633 C CA . LYS A 1 85 ? -0.754 0.376 6.417 1.00 95.75 85 LYS A CA 1
ATOM 634 C C . LYS A 1 85 ? -1.333 1.775 6.203 1.00 95.75 85 LYS A C 1
ATOM 636 O O . LYS A 1 85 ? -0.607 2.753 6.346 1.00 95.75 85 LYS A O 1
ATOM 641 N N . LEU A 1 86 ? -2.622 1.853 5.869 1.00 93.81 86 LEU A N 1
ATOM 642 C CA . LEU A 1 86 ? -3.314 3.123 5.639 1.00 93.81 86 LEU A CA 1
ATOM 643 C C . LEU A 1 86 ? -3.983 3.646 6.919 1.00 93.81 86 LEU A C 1
ATOM 645 O O . LEU A 1 86 ? -3.925 4.839 7.187 1.00 93.81 86 LEU A O 1
ATOM 649 N N . ALA A 1 87 ? -4.572 2.745 7.712 1.00 93.00 87 ALA A N 1
ATOM 650 C CA . ALA A 1 87 ? -5.201 3.025 9.005 1.00 93.00 87 ALA A CA 1
ATOM 651 C C . ALA A 1 87 ? -5.060 1.810 9.942 1.00 93.00 87 ALA A C 1
ATOM 653 O O . ALA A 1 87 ? -4.491 0.786 9.561 1.00 93.00 87 ALA A O 1
ATOM 654 N N . ASP A 1 88 ? -5.605 1.871 11.159 1.00 92.69 88 ASP A N 1
ATOM 655 C CA . ASP A 1 88 ? -5.471 0.773 12.132 1.00 92.69 88 ASP A CA 1
ATOM 656 C C . ASP A 1 88 ? -6.113 -0.546 11.699 1.00 92.69 88 ASP A C 1
ATOM 658 O O . ASP A 1 88 ? -5.565 -1.607 11.985 1.00 92.69 88 ASP A O 1
ATOM 662 N N . LYS A 1 89 ? -7.223 -0.486 10.957 1.00 94.56 89 LYS A N 1
ATOM 663 C CA . LYS A 1 89 ? -7.926 -1.664 10.416 1.00 94.56 89 LYS A CA 1
ATOM 664 C C . LYS A 1 89 ? -7.955 -1.696 8.884 1.00 94.56 89 LYS A C 1
ATOM 666 O O . LYS A 1 89 ? -8.784 -2.384 8.301 1.00 94.56 89 LYS A O 1
ATOM 671 N N . CYS A 1 90 ? -7.083 -0.930 8.226 1.00 94.81 90 CYS A N 1
ATOM 672 C CA . CYS A 1 90 ? -7.049 -0.829 6.769 1.00 94.81 90 CYS A CA 1
ATOM 673 C C . CYS A 1 90 ? -5.611 -0.890 6.250 1.00 94.81 90 CYS A C 1
ATOM 675 O O . CYS A 1 90 ? -4.756 -0.080 6.619 1.00 94.81 90 CYS A O 1
ATOM 677 N N . VAL A 1 91 ? -5.363 -1.843 5.357 1.00 96.31 91 VAL A N 1
ATOM 678 C CA . VAL A 1 91 ? -4.091 -2.016 4.656 1.00 96.31 91 VAL A CA 1
ATOM 679 C C . VAL A 1 91 ? -4.339 -2.006 3.152 1.00 96.31 91 VAL A C 1
ATOM 681 O O . VAL A 1 91 ? -5.351 -2.505 2.668 1.00 96.31 91 VAL A O 1
ATOM 684 N N . MET A 1 92 ? -3.397 -1.438 2.412 1.00 96.25 92 MET A N 1
ATOM 685 C CA . MET A 1 92 ? -3.401 -1.378 0.959 1.00 96.25 92 MET A CA 1
ATOM 686 C C . MET A 1 92 ? -2.255 -2.237 0.431 1.00 96.25 92 MET A C 1
ATOM 688 O O . MET A 1 92 ? -1.104 -2.036 0.814 1.00 96.25 92 MET A O 1
ATOM 692 N N . ALA A 1 93 ? -2.555 -3.163 -0.475 1.00 96.75 93 ALA A N 1
ATOM 693 C CA . ALA A 1 93 ? -1.547 -3.921 -1.205 1.00 96.75 93 ALA A CA 1
ATOM 694 C C . ALA A 1 93 ? -1.641 -3.595 -2.695 1.00 96.75 93 ALA A C 1
ATOM 696 O O . ALA A 1 93 ? -2.735 -3.595 -3.254 1.00 96.75 93 ALA A O 1
ATOM 697 N N . SER A 1 94 ? -0.504 -3.323 -3.338 1.00 96.19 94 SER A N 1
ATOM 698 C CA . SER A 1 94 ? -0.480 -2.991 -4.766 1.00 96.19 94 SER A CA 1
ATOM 699 C C . SER A 1 94 ? 0.751 -3.547 -5.465 1.00 96.19 94 SER A C 1
ATOM 701 O O . SER A 1 94 ? 1.880 -3.359 -5.012 1.00 96.19 94 SER A O 1
ATOM 703 N N . SER A 1 95 ? 0.529 -4.185 -6.609 1.00 94.81 95 SER A N 1
ATOM 704 C CA . SER A 1 95 ? 1.562 -4.511 -7.592 1.00 94.81 95 SER A CA 1
ATOM 705 C C . SER A 1 95 ? 1.589 -3.466 -8.715 1.00 94.81 95 SER A C 1
ATOM 707 O O . SER A 1 95 ? 0.813 -2.507 -8.694 1.00 94.81 95 SER A O 1
ATOM 709 N N . GLY A 1 96 ? 2.499 -3.622 -9.680 1.00 95.25 96 GLY A N 1
ATOM 710 C CA . GLY A 1 96 ? 2.615 -2.722 -10.831 1.00 95.25 96 GLY A CA 1
ATOM 711 C C . GLY A 1 96 ? 3.734 -1.694 -10.680 1.00 95.25 96 GLY A C 1
ATOM 712 O O . GLY A 1 96 ? 4.837 -2.035 -10.246 1.00 95.25 96 GLY A O 1
ATOM 713 N N . PHE A 1 97 ? 3.477 -0.444 -11.075 1.00 96.44 97 PHE A N 1
ATOM 714 C CA . PHE A 1 97 ? 4.492 0.610 -11.080 1.00 96.44 97 PHE A CA 1
ATOM 715 C C . PHE A 1 97 ? 4.662 1.255 -9.703 1.00 96.44 97 PHE A C 1
ATOM 717 O O . PHE A 1 97 ? 3.769 1.933 -9.197 1.00 96.44 97 PHE A O 1
ATOM 724 N N . GLN A 1 98 ? 5.832 1.088 -9.087 1.00 95.25 98 GLN A N 1
ATOM 725 C CA . GLN A 1 98 ? 6.045 1.483 -7.690 1.00 95.25 98 GLN A CA 1
ATOM 726 C C . GLN A 1 98 ? 5.994 2.992 -7.453 1.00 95.25 98 GLN A C 1
ATOM 728 O O . GLN A 1 98 ? 5.650 3.429 -6.354 1.00 95.25 98 GLN A O 1
ATOM 733 N N . VAL A 1 99 ? 6.313 3.796 -8.468 1.00 95.50 99 VAL A N 1
ATOM 734 C CA . VAL A 1 99 ? 6.230 5.259 -8.365 1.00 95.50 99 VAL A CA 1
ATOM 735 C C . VAL A 1 99 ? 4.773 5.698 -8.220 1.00 95.50 99 VAL A C 1
ATOM 737 O O . VAL A 1 99 ? 4.460 6.461 -7.303 1.00 95.50 99 VAL A O 1
ATOM 740 N N . ASP A 1 100 ? 3.879 5.148 -9.041 1.00 96.62 100 ASP A N 1
ATOM 741 C CA . ASP A 1 100 ? 2.444 5.438 -8.977 1.00 96.62 100 ASP A CA 1
ATOM 742 C C . ASP A 1 100 ? 1.832 4.919 -7.678 1.00 96.62 100 ASP A C 1
ATOM 744 O O . ASP A 1 100 ? 1.077 5.631 -7.015 1.00 96.62 100 ASP A O 1
ATOM 748 N N . VAL A 1 101 ? 2.220 3.714 -7.251 1.00 96.69 101 VAL A N 1
ATOM 749 C CA . VAL A 1 101 ? 1.788 3.149 -5.966 1.00 96.69 101 VAL A CA 1
ATOM 750 C C . VAL A 1 101 ? 2.176 4.069 -4.810 1.00 96.69 101 VAL A C 1
ATOM 752 O O . VAL A 1 101 ? 1.346 4.360 -3.951 1.00 96.69 101 VAL A O 1
ATOM 755 N N . ARG A 1 102 ? 3.407 4.590 -4.795 1.00 96.25 102 ARG A N 1
ATOM 756 C CA . ARG A 1 102 ? 3.860 5.521 -3.753 1.00 96.25 102 ARG A CA 1
ATOM 757 C C . ARG A 1 102 ? 3.113 6.853 -3.794 1.00 96.25 102 ARG A C 1
ATOM 759 O O . ARG A 1 102 ? 2.824 7.416 -2.737 1.00 96.25 102 ARG A O 1
ATOM 766 N N . ALA A 1 103 ? 2.815 7.374 -4.981 1.00 97.62 103 ALA A N 1
ATOM 767 C CA . ALA A 1 103 ? 2.003 8.579 -5.122 1.00 97.62 103 ALA A CA 1
ATOM 768 C C . ALA A 1 103 ? 0.586 8.351 -4.572 1.00 97.62 103 ALA A C 1
ATOM 770 O O . ALA A 1 103 ? 0.095 9.154 -3.778 1.00 97.62 103 ALA A O 1
ATOM 771 N N . LEU A 1 104 ? -0.024 7.212 -4.909 1.00 97.38 104 LEU A N 1
ATOM 772 C CA . LEU A 1 104 ? -1.349 6.826 -4.435 1.00 97.38 104 LEU A CA 1
ATOM 773 C C . LEU A 1 104 ? -1.386 6.630 -2.915 1.00 97.38 104 LEU A C 1
ATOM 775 O O . LEU A 1 104 ? -2.290 7.143 -2.264 1.00 97.38 104 LEU A O 1
ATOM 779 N N . GLN A 1 105 ? -0.383 5.972 -2.331 1.00 96.75 105 GLN A N 1
ATOM 780 C CA . GLN A 1 105 ? -0.257 5.820 -0.876 1.00 96.75 105 GLN A CA 1
ATOM 781 C C . GLN A 1 105 ? -0.256 7.175 -0.166 1.00 96.75 105 GLN A C 1
ATOM 783 O O . GLN A 1 105 ? -1.010 7.376 0.782 1.00 96.75 105 GLN A O 1
ATOM 788 N N . LYS A 1 106 ? 0.552 8.128 -0.649 1.00 96.38 106 LYS A N 1
ATOM 789 C CA . LYS A 1 106 ? 0.610 9.482 -0.080 1.00 96.38 106 LYS A CA 1
ATOM 790 C C . LYS A 1 106 ? -0.714 10.223 -0.226 1.00 96.38 106 LYS A C 1
ATOM 792 O O . LYS A 1 106 ? -1.138 10.894 0.710 1.00 96.38 106 LYS A O 1
ATOM 797 N N . HIS A 1 107 ? -1.365 10.093 -1.379 1.00 97.19 107 HIS A N 1
ATOM 798 C CA . HIS A 1 107 ? -2.663 10.712 -1.629 1.00 97.19 107 HIS A CA 1
ATOM 799 C C . HIS A 1 107 ? -3.735 10.165 -0.688 1.00 97.19 107 HIS A C 1
ATOM 801 O O . HIS A 1 107 ? -4.448 10.932 -0.049 1.00 97.19 107 HIS A O 1
ATOM 807 N N . LEU A 1 108 ? -3.817 8.842 -0.545 1.00 96.75 108 LEU A N 1
ATOM 808 C CA . LEU A 1 108 ? -4.773 8.202 0.355 1.00 96.75 108 LEU A CA 1
ATOM 809 C C . LEU A 1 108 ? -4.484 8.532 1.818 1.00 96.75 108 LEU A C 1
ATOM 811 O O . LEU A 1 108 ? -5.421 8.821 2.553 1.00 96.75 108 LEU A O 1
ATOM 815 N N . ALA A 1 109 ? -3.214 8.555 2.228 1.00 94.44 109 ALA A N 1
ATOM 816 C CA . ALA A 1 109 ? -2.833 8.955 3.579 1.00 94.44 109 ALA A CA 1
ATOM 817 C C . ALA A 1 109 ? -3.261 10.402 3.872 1.00 94.44 109 ALA A C 1
ATOM 819 O O . ALA A 1 109 ? -3.862 10.667 4.907 1.00 94.44 109 ALA A O 1
ATOM 820 N N . ALA A 1 110 ? -3.036 11.328 2.935 1.00 95.94 110 ALA A N 1
ATOM 821 C CA . ALA A 1 110 ? -3.483 12.711 3.081 1.00 95.94 110 ALA A CA 1
ATOM 822 C C . ALA A 1 110 ? -5.014 12.819 3.174 1.00 95.94 110 ALA A C 1
ATOM 824 O O . ALA A 1 110 ? -5.526 13.563 4.004 1.00 95.94 110 ALA A O 1
ATOM 825 N N . ARG A 1 111 ? -5.755 12.056 2.359 1.00 95.69 111 ARG A N 1
ATOM 826 C CA . ARG A 1 111 ? -7.226 12.053 2.409 1.00 95.69 111 ARG A CA 1
ATOM 827 C C . ARG A 1 111 ? -7.774 11.424 3.684 1.00 95.69 111 ARG A C 1
ATOM 829 O O . ARG A 1 111 ? -8.767 11.923 4.192 1.00 95.69 111 ARG A O 1
ATOM 836 N N . HIS A 1 112 ? -7.130 10.384 4.207 1.00 93.69 112 HIS A N 1
ATOM 837 C CA . HIS A 1 112 ? -7.520 9.766 5.472 1.00 93.69 112 HIS A CA 1
ATOM 838 C C . HIS A 1 112 ? -7.321 10.704 6.672 1.00 93.69 112 HIS A C 1
ATOM 840 O O . HIS A 1 112 ? -8.042 10.605 7.650 1.00 93.69 112 HIS A O 1
ATOM 846 N N . LEU A 1 113 ? -6.376 11.645 6.607 1.00 91.00 113 LEU A N 1
ATOM 847 C CA . LEU A 1 113 ? -6.227 12.654 7.662 1.00 91.00 113 LEU A CA 1
ATOM 848 C C . LEU A 1 113 ? -7.341 13.711 7.650 1.00 91.00 113 LEU A C 1
ATOM 850 O O . LEU A 1 113 ? -7.543 14.387 8.654 1.00 91.00 113 LEU A O 1
ATOM 854 N N . ILE A 1 114 ? -8.021 13.894 6.515 1.00 93.94 114 ILE A N 1
ATOM 855 C CA . ILE A 1 114 ? -9.071 14.908 6.353 1.00 93.94 114 ILE A CA 1
ATOM 856 C C . ILE A 1 114 ? -10.451 14.369 6.772 1.00 93.94 114 ILE A C 1
ATOM 858 O O . ILE A 1 114 ? -11.272 15.156 7.244 1.00 93.94 114 ILE A O 1
ATOM 862 N N . TYR A 1 115 ? -10.708 13.068 6.588 1.00 83.38 115 TYR A N 1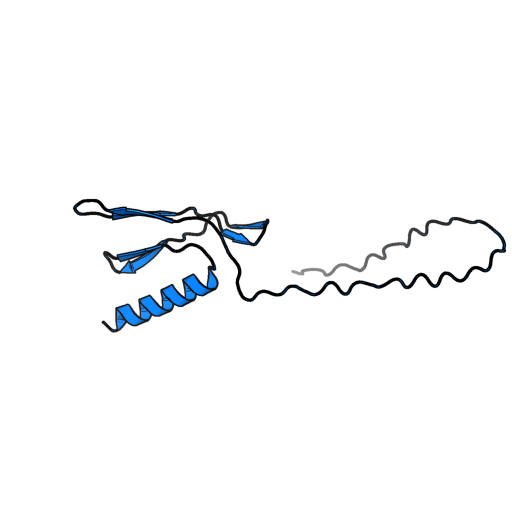
ATOM 863 C CA . TYR A 1 115 ? -12.000 12.410 6.836 1.00 83.38 115 TYR A CA 1
ATOM 864 C C . TYR A 1 115 ? -11.855 11.233 7.798 1.00 83.38 115 TYR A C 1
ATOM 866 O O . TYR A 1 115 ? -12.691 11.145 8.722 1.00 83.38 115 TYR A O 1
#

pLDDT: mean 77.12, std 24.95, range [34.34, 97.94]

Organism: Vitis vinifera (NCBI:txid29760)

Sequence (115 aa):
MKAKASAAGKRVPTGLQTKSSSALISLAVSFHFTMTKQQANWSLYNNNGESCVAIAGADYCVITSGTRMSTDYNILTCDYSKIYKLADKCVMASSGFQVDVRALQKHLAARHLIY